Protein AF-A0A7S2J9U6-F1 (afdb_monomer)

Structure (mmCIF, N/CA/C/O backbone):
data_AF-A0A7S2J9U6-F1
#
_entry.id   AF-A0A7S2J9U6-F1
#
loop_
_atom_site.group_PDB
_atom_site.id
_atom_site.type_symbol
_atom_site.label_atom_id
_atom_site.label_alt_id
_atom_site.label_comp_id
_atom_site.label_asym_id
_atom_site.label_entity_id
_atom_site.label_seq_id
_atom_site.pdbx_PDB_ins_code
_atom_site.Cartn_x
_atom_site.Cartn_y
_atom_site.Cartn_z
_atom_site.occupancy
_atom_site.B_iso_or_equiv
_atom_site.auth_seq_id
_atom_site.auth_comp_id
_atom_site.auth_asym_id
_atom_site.auth_atom_id
_atom_site.pdbx_PDB_model_num
ATOM 1 N N . PHE A 1 1 ? -19.502 -26.997 -1.657 1.00 61.38 1 PHE A N 1
ATOM 2 C CA . PHE A 1 1 ? -18.487 -25.918 -1.556 1.00 61.38 1 PHE A CA 1
ATOM 3 C C . PHE A 1 1 ? -18.791 -24.817 -0.523 1.00 61.38 1 PHE A C 1
ATOM 5 O O . PHE A 1 1 ? -17.849 -24.212 -0.025 1.00 61.38 1 PHE A O 1
ATOM 12 N N . VAL A 1 2 ? -20.049 -24.557 -0.140 1.00 65.75 2 VAL A N 1
ATOM 13 C CA . VAL A 1 2 ? -20.413 -23.471 0.805 1.00 65.75 2 VAL A CA 1
ATOM 14 C C . VAL A 1 2 ? -19.948 -23.722 2.256 1.00 65.75 2 VAL A C 1
ATOM 16 O O . VAL A 1 2 ? -19.521 -22.789 2.934 1.00 65.75 2 VAL A O 1
ATOM 19 N N . THR A 1 3 ? -19.909 -24.975 2.719 1.00 67.56 3 THR A N 1
ATOM 20 C CA . THR A 1 3 ? -19.598 -25.348 4.117 1.00 67.56 3 THR A CA 1
ATOM 21 C C . THR A 1 3 ? -18.191 -24.941 4.588 1.00 67.56 3 THR A C 1
ATOM 23 O O . THR A 1 3 ? -18.019 -24.527 5.733 1.00 67.56 3 THR A O 1
ATOM 26 N N . ILE A 1 4 ? -17.178 -24.966 3.708 1.00 76.50 4 ILE A N 1
ATOM 27 C CA . ILE A 1 4 ? -15.792 -24.587 4.062 1.00 76.50 4 ILE A CA 1
ATOM 28 C C . ILE A 1 4 ? -15.674 -23.072 4.312 1.00 76.50 4 ILE A C 1
ATOM 30 O O . ILE A 1 4 ? -14.918 -22.637 5.184 1.00 76.50 4 ILE A O 1
ATOM 34 N N . ARG A 1 5 ? -16.459 -22.250 3.596 1.00 72.19 5 ARG A N 1
ATOM 35 C CA . ARG A 1 5 ? -16.503 -20.794 3.822 1.00 72.19 5 ARG A CA 1
ATOM 36 C C . ARG A 1 5 ? -17.140 -20.468 5.171 1.00 72.19 5 ARG A C 1
ATOM 38 O O . ARG A 1 5 ? -16.605 -19.645 5.908 1.00 72.19 5 ARG A O 1
ATOM 45 N N . VAL A 1 6 ? -18.213 -21.175 5.531 1.00 75.06 6 VAL A N 1
ATOM 46 C CA . VAL A 1 6 ? -18.892 -21.014 6.827 1.00 75.06 6 VAL A CA 1
ATOM 47 C C . VAL A 1 6 ? -17.970 -21.402 7.987 1.00 75.06 6 VAL A C 1
ATOM 49 O O . VAL A 1 6 ? -17.905 -20.671 8.970 1.00 75.06 6 VAL A O 1
ATOM 52 N N . LEU A 1 7 ? -17.171 -22.469 7.859 1.00 74.00 7 LEU A N 1
ATOM 53 C CA . LEU A 1 7 ? -16.178 -22.851 8.876 1.00 74.00 7 LEU A CA 1
ATOM 54 C C . LEU A 1 7 ? -15.079 -21.791 9.077 1.00 74.00 7 LEU A C 1
ATOM 56 O O . LEU A 1 7 ? -14.686 -21.535 10.216 1.00 74.00 7 LEU A O 1
ATOM 60 N N . LYS A 1 8 ? -14.610 -21.127 8.007 1.00 70.75 8 LYS A N 1
ATOM 61 C CA . LYS A 1 8 ? -13.667 -19.993 8.111 1.00 70.75 8 LYS A CA 1
ATOM 62 C C . LYS A 1 8 ? -14.297 -18.792 8.820 1.00 70.75 8 LYS A C 1
ATOM 64 O O . LYS A 1 8 ? -13.673 -18.226 9.715 1.00 70.75 8 LYS A O 1
ATOM 69 N N . VAL A 1 9 ? -15.540 -18.448 8.480 1.00 76.62 9 VAL A N 1
ATOM 70 C CA . VAL A 1 9 ? -16.290 -17.355 9.127 1.00 76.62 9 VAL A CA 1
ATOM 71 C C . VAL A 1 9 ? -16.587 -17.672 10.596 1.00 76.62 9 VAL A C 1
ATOM 73 O O . VAL A 1 9 ? -16.451 -16.798 11.443 1.00 76.62 9 VAL A O 1
ATOM 76 N N . LEU A 1 10 ? -16.897 -18.925 10.940 1.00 75.81 10 LEU A N 1
ATOM 77 C CA . LEU A 1 10 ? -17.092 -19.367 12.324 1.00 75.81 10 LEU A CA 1
ATOM 78 C C . LEU A 1 10 ? -15.783 -19.305 13.136 1.00 75.81 10 LEU A C 1
ATOM 80 O O . LEU A 1 10 ? -15.801 -18.902 14.300 1.00 75.81 10 LEU A O 1
ATOM 84 N N . ARG A 1 11 ? -14.633 -19.640 12.526 1.00 69.75 11 ARG A N 1
ATOM 85 C CA . ARG A 1 11 ? -13.295 -19.454 13.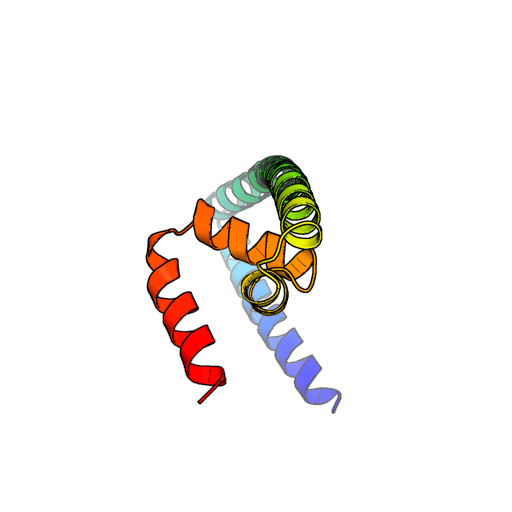127 1.00 69.75 11 ARG A CA 1
ATOM 86 C C . ARG A 1 11 ? -12.996 -17.976 13.377 1.00 69.75 11 ARG A C 1
ATOM 88 O O . ARG A 1 11 ? -12.560 -17.631 14.473 1.00 69.75 11 ARG A O 1
ATOM 95 N N . LEU A 1 12 ? -13.290 -17.112 12.405 1.00 77.56 12 LEU A N 1
ATOM 96 C CA . LEU A 1 12 ? -13.184 -15.657 12.547 1.00 77.56 12 LEU A CA 1
ATOM 97 C C . LEU A 1 12 ? -14.118 -15.130 13.641 1.00 77.56 12 LEU A 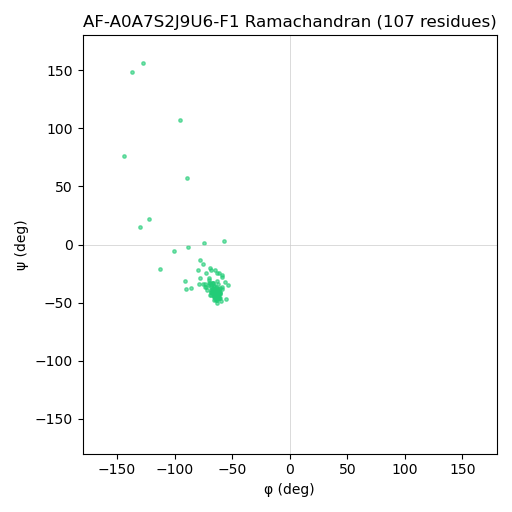C 1
ATOM 99 O O . LEU A 1 12 ? -13.694 -14.317 14.450 1.00 77.56 12 LEU A O 1
ATOM 103 N N . LEU A 1 13 ? -15.349 -15.638 13.738 1.00 70.75 13 LEU A N 1
ATOM 104 C CA . LEU A 1 13 ? -16.305 -15.271 14.784 1.00 70.75 13 LEU A CA 1
ATOM 105 C C . LEU A 1 13 ? -15.844 -15.734 16.176 1.00 70.75 13 LEU A C 1
ATOM 107 O O . LEU A 1 13 ? -16.090 -15.043 17.161 1.00 70.75 13 LEU A O 1
ATOM 111 N N . ARG A 1 14 ? -15.145 -16.873 16.276 1.00 70.88 14 ARG A N 1
ATOM 112 C CA . ARG A 1 14 ? -14.526 -17.350 17.526 1.00 70.88 14 ARG A CA 1
ATOM 113 C C . ARG A 1 14 ? -13.351 -16.466 17.946 1.00 70.88 14 ARG A C 1
ATOM 115 O O . ARG A 1 14 ? -13.285 -16.086 19.112 1.00 70.88 14 ARG A O 1
ATOM 122 N N . MET A 1 15 ? -12.489 -16.077 17.006 1.00 72.62 15 MET A N 1
ATOM 123 C CA . MET A 1 15 ? -11.428 -15.089 17.251 1.00 72.62 15 MET A CA 1
ATOM 124 C C . MET A 1 15 ? -12.013 -13.717 17.604 1.00 72.62 15 MET A C 1
ATOM 126 O O . MET A 1 15 ? -11.549 -13.072 18.536 1.00 72.62 15 MET A O 1
ATOM 130 N N . ALA A 1 16 ? -13.103 -13.310 16.953 1.00 67.31 16 ALA A N 1
ATOM 131 C CA . ALA A 1 16 ? -13.841 -12.095 17.277 1.00 67.31 16 ALA A CA 1
ATOM 132 C C . ALA A 1 16 ? -14.532 -12.173 18.651 1.00 67.31 16 ALA A C 1
ATOM 134 O O . ALA A 1 16 ? -14.616 -11.163 19.343 1.00 67.31 16 ALA A O 1
ATOM 135 N N . ARG A 1 17 ? -14.992 -13.354 19.099 1.00 71.56 17 ARG A N 1
ATOM 136 C CA . ARG A 1 17 ? -15.456 -13.563 20.484 1.00 71.56 17 ARG A CA 1
ATOM 137 C C . ARG A 1 17 ? -14.309 -13.486 21.486 1.00 71.56 17 ARG A C 1
ATOM 139 O O . ARG A 1 17 ? -14.509 -12.876 22.528 1.00 71.56 17 ARG A O 1
ATOM 146 N N . MET A 1 18 ? -13.129 -14.039 21.192 1.00 67.25 18 MET A N 1
ATOM 147 C CA . MET A 1 18 ? -11.946 -13.814 22.038 1.00 67.25 18 MET A CA 1
ATOM 148 C C . MET A 1 18 ? -11.556 -12.336 22.065 1.00 67.25 18 MET A C 1
ATOM 150 O O . MET A 1 18 ? -11.304 -11.806 23.137 1.00 67.25 18 MET A O 1
ATOM 154 N N . ALA A 1 19 ? -11.630 -11.628 20.938 1.00 65.81 19 ALA A N 1
ATOM 155 C CA . ALA A 1 19 ? -11.461 -10.177 20.894 1.00 65.81 19 ALA A CA 1
ATOM 156 C C . ALA A 1 19 ? -12.552 -9.436 21.689 1.00 65.81 19 ALA A C 1
ATOM 158 O O . ALA A 1 19 ? -12.290 -8.400 22.292 1.00 65.81 19 ALA A O 1
ATOM 159 N N . LYS A 1 20 ? -13.773 -9.984 21.756 1.00 62.34 20 LYS A N 1
ATOM 160 C CA . LYS A 1 20 ? -14.850 -9.492 22.629 1.00 62.34 20 LYS A CA 1
ATOM 161 C C . LYS A 1 20 ? -14.562 -9.760 24.115 1.00 62.34 20 LYS A C 1
ATOM 163 O O . LYS A 1 20 ? -14.983 -8.966 24.944 1.00 62.34 20 LYS A O 1
ATOM 168 N N . LEU A 1 21 ? -13.818 -10.818 24.442 1.00 63.44 21 LEU A N 1
ATOM 169 C CA . LEU A 1 21 ? -13.303 -11.100 25.788 1.00 63.44 21 LEU A CA 1
ATOM 170 C C . LEU A 1 21 ? -12.137 -10.162 26.154 1.00 63.44 21 LEU A C 1
ATOM 172 O O . LEU A 1 21 ? -12.053 -9.701 27.278 1.00 63.44 21 LEU A O 1
ATOM 176 N N . LEU A 1 22 ? -11.303 -9.759 25.190 1.00 57.75 22 LEU A N 1
ATOM 177 C CA . LEU A 1 22 ? -10.348 -8.651 25.377 1.00 57.75 22 LEU A CA 1
ATOM 178 C C . LEU A 1 22 ? -11.069 -7.305 25.586 1.00 57.75 22 LEU A C 1
ATOM 180 O O . LEU A 1 22 ? -10.525 -6.386 26.186 1.00 57.75 22 LEU A O 1
ATOM 184 N N . ARG A 1 23 ? -12.326 -7.204 25.132 1.00 60.06 23 ARG A N 1
ATOM 185 C CA . ARG A 1 23 ? -13.192 -6.026 25.263 1.00 60.06 23 ARG A CA 1
ATOM 186 C C . ARG A 1 23 ? -13.775 -5.830 26.668 1.00 60.06 23 ARG A C 1
ATOM 188 O O . ARG A 1 23 ? -14.256 -4.738 26.951 1.00 60.06 23 ARG A O 1
ATOM 195 N N . THR A 1 24 ? -13.752 -6.852 27.532 1.00 62.38 24 THR A N 1
ATOM 196 C CA . THR A 1 24 ? -14.130 -6.712 28.953 1.00 62.38 24 THR A CA 1
ATOM 197 C C . THR A 1 24 ? -13.021 -6.069 29.782 1.00 62.38 24 THR A C 1
ATOM 199 O O . THR A 1 24 ? -13.294 -5.617 30.889 1.00 62.38 24 THR A O 1
ATOM 202 N N . MET A 1 25 ? -11.798 -5.974 29.242 1.00 63.03 25 MET A N 1
ATOM 203 C CA . MET A 1 25 ? -10.727 -5.158 29.809 1.00 63.03 25 MET A CA 1
ATOM 204 C C . MET A 1 25 ? -10.707 -3.784 29.118 1.00 63.03 25 MET A C 1
ATOM 206 O O . MET A 1 25 ? -10.317 -3.685 27.951 1.00 63.03 25 MET A O 1
ATOM 210 N N . PRO A 1 26 ? -11.141 -2.707 29.801 1.00 65.56 26 PRO A N 1
ATOM 211 C CA . PRO A 1 26 ? -11.219 -1.372 29.208 1.00 65.56 26 PRO A CA 1
ATOM 212 C C . PRO A 1 26 ? -9.852 -0.834 28.749 1.00 65.56 26 PRO A C 1
ATOM 214 O O . PRO A 1 26 ? -9.799 -0.041 27.813 1.00 65.56 26 PRO A O 1
ATOM 217 N N . GLU A 1 27 ? -8.748 -1.315 29.327 1.00 71.94 27 GLU A N 1
ATOM 218 C CA . GLU A 1 27 ? -7.378 -0.931 28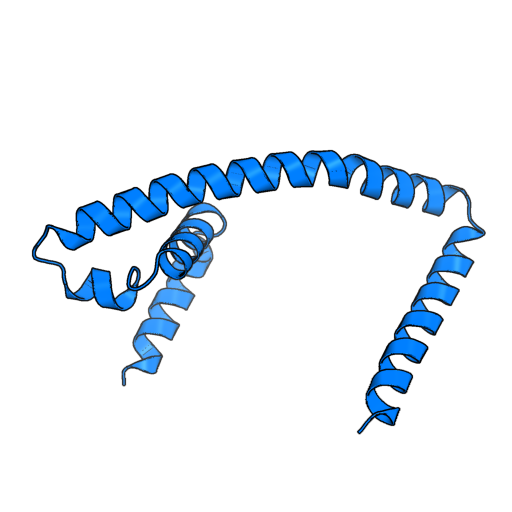.957 1.00 71.94 27 GLU A CA 1
ATOM 219 C C . GLU A 1 27 ? -7.004 -1.346 27.524 1.00 71.94 27 GLU A C 1
ATOM 221 O O . GLU A 1 27 ? -6.541 -0.527 26.728 1.00 71.94 27 GLU A O 1
ATOM 226 N N . LEU A 1 28 ? -7.285 -2.596 27.142 1.00 74.75 28 LEU A N 1
ATOM 227 C CA . LEU A 1 28 ? -7.012 -3.090 25.787 1.00 74.75 28 LEU A CA 1
ATOM 228 C C . LEU A 1 28 ? -7.905 -2.413 24.744 1.00 74.75 28 LEU A C 1
ATOM 230 O O . LEU A 1 28 ? -7.486 -2.157 23.616 1.00 74.75 28 LEU A O 1
ATOM 234 N N . LEU A 1 29 ? -9.134 -2.073 25.126 1.00 73.38 29 LEU A N 1
ATOM 235 C CA . LEU A 1 29 ? -10.050 -1.304 24.291 1.00 73.38 29 LEU A CA 1
ATOM 236 C C . LEU A 1 29 ? -9.509 0.081 23.935 1.00 73.38 29 LEU A C 1
ATOM 238 O O . LEU A 1 29 ? -9.680 0.516 22.796 1.00 73.38 29 LEU A O 1
ATOM 242 N N . ILE A 1 30 ? -8.889 0.774 24.892 1.00 81.62 30 ILE A N 1
ATOM 243 C CA . ILE A 1 30 ? -8.304 2.104 24.684 1.00 81.62 30 ILE A CA 1
ATOM 244 C C . ILE A 1 30 ? -7.133 2.012 23.705 1.00 81.62 30 ILE A C 1
ATOM 246 O O . ILE A 1 30 ? -7.080 2.794 22.757 1.00 81.62 30 ILE A O 1
ATOM 250 N N . LEU A 1 31 ? -6.264 1.009 23.865 1.00 82.50 31 LEU A N 1
ATOM 251 C CA . LEU A 1 31 ? -5.153 0.749 22.944 1.00 82.50 31 LEU A CA 1
ATOM 252 C C . LEU A 1 31 ? -5.643 0.467 21.519 1.00 82.50 31 LEU A C 1
ATOM 254 O O . LEU A 1 31 ?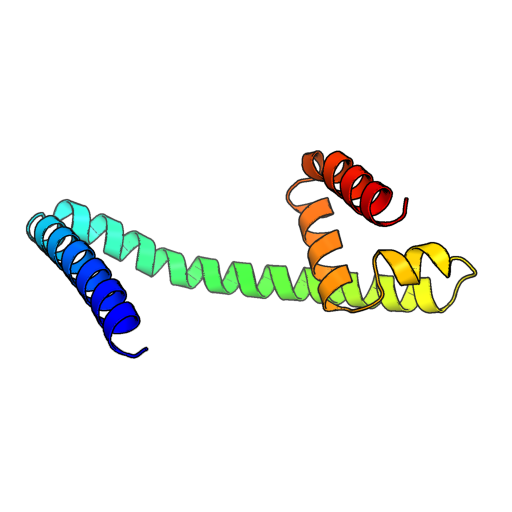 -5.181 1.099 20.572 1.00 82.50 31 LEU A O 1
ATOM 258 N N . VAL A 1 32 ? -6.632 -0.417 21.356 1.00 81.62 32 VAL A N 1
ATOM 259 C CA . VAL A 1 32 ? -7.202 -0.737 20.035 1.00 81.62 32 VAL A CA 1
ATOM 260 C C . VAL A 1 32 ? -7.871 0.487 19.413 1.00 81.62 32 VAL A C 1
ATOM 262 O O . VAL A 1 32 ? -7.690 0.759 18.228 1.00 81.62 32 VAL A O 1
ATOM 265 N N . LYS A 1 33 ? -8.627 1.264 20.193 1.00 79.88 33 LYS A N 1
ATOM 266 C CA . LYS A 1 33 ? -9.284 2.483 19.703 1.00 79.88 33 LYS A CA 1
ATOM 267 C C . LYS A 1 33 ? -8.256 3.549 19.305 1.00 79.88 33 LYS A C 1
ATOM 269 O O . LYS A 1 33 ? -8.457 4.221 18.297 1.00 79.88 33 LYS A O 1
ATOM 274 N N . GLY A 1 34 ? -7.140 3.636 20.032 1.00 85.31 34 GLY A N 1
ATOM 275 C CA . GLY A 1 34 ? -5.971 4.441 19.679 1.00 85.31 34 GLY A CA 1
ATOM 276 C C . GLY A 1 34 ? -5.303 3.982 18.381 1.00 85.31 34 GLY A C 1
ATOM 277 O O . GLY A 1 34 ? -5.067 4.807 17.504 1.00 85.31 34 GLY A O 1
ATOM 278 N N . MET A 1 35 ? -5.087 2.674 18.197 1.00 86.25 35 MET A N 1
ATOM 279 C CA . MET A 1 35 ? -4.550 2.114 16.947 1.00 86.25 35 MET A CA 1
ATOM 280 C C . MET A 1 35 ? -5.460 2.398 15.750 1.00 86.25 35 MET A C 1
ATOM 282 O O . MET A 1 35 ? -4.973 2.776 14.689 1.00 86.25 35 MET A O 1
ATOM 286 N N . VAL A 1 36 ? -6.780 2.261 15.907 1.00 85.81 36 VAL A N 1
ATOM 287 C CA . VAL A 1 36 ? -7.738 2.572 14.832 1.00 85.81 36 VAL A CA 1
ATOM 288 C C . VAL A 1 36 ? -7.749 4.071 14.518 1.00 85.81 36 VAL A C 1
ATOM 290 O O . VAL A 1 36 ? -7.777 4.446 13.347 1.00 85.81 36 VAL A O 1
ATOM 293 N N . ALA A 1 37 ? -7.678 4.935 15.536 1.00 87.25 37 ALA A N 1
ATOM 294 C CA . ALA A 1 37 ? -7.580 6.380 15.342 1.00 87.25 37 ALA A CA 1
ATOM 295 C C . ALA A 1 37 ? -6.284 6.773 14.610 1.00 87.25 37 ALA A C 1
ATOM 297 O O . ALA A 1 37 ? -6.333 7.546 13.652 1.00 87.25 37 ALA A O 1
ATOM 298 N N . ALA A 1 38 ? -5.148 6.187 14.997 1.00 88.38 38 ALA A N 1
ATOM 299 C CA . ALA A 1 38 ? -3.867 6.364 14.316 1.00 88.38 38 ALA A CA 1
ATOM 300 C C . ALA A 1 38 ? -3.898 5.815 12.881 1.00 88.38 38 ALA A C 1
ATOM 302 O O . ALA A 1 38 ? -3.353 6.437 11.969 1.00 88.38 38 ALA A O 1
ATOM 303 N N . GLY A 1 39 ? -4.607 4.705 12.659 1.00 91.75 39 GLY A N 1
ATOM 304 C CA . GLY A 1 39 ? -4.789 4.090 11.348 1.00 91.75 39 GLY A CA 1
ATOM 305 C C . GLY A 1 39 ? -5.336 5.063 10.304 1.00 91.75 39 GLY A C 1
ATOM 306 O O . GLY A 1 39 ? -4.899 5.032 9.159 1.00 91.75 39 GLY A O 1
ATOM 307 N N . ARG A 1 40 ? -6.213 5.999 10.692 1.00 88.88 40 ARG A N 1
ATOM 308 C CA . ARG A 1 40 ? -6.726 7.021 9.763 1.00 88.88 40 ARG A CA 1
ATOM 309 C C . ARG A 1 40 ? -5.617 7.930 9.226 1.00 88.88 40 ARG A C 1
ATOM 311 O O . ARG A 1 40 ? -5.623 8.249 8.041 1.00 88.88 40 ARG A O 1
ATOM 318 N N . SER A 1 41 ? -4.668 8.323 10.073 1.00 90.00 41 SER A N 1
ATOM 319 C CA . SER A 1 41 ? -3.512 9.127 9.658 1.00 90.00 41 SER A CA 1
ATOM 320 C C . SER A 1 41 ? -2.522 8.306 8.835 1.00 90.00 41 SER A C 1
ATOM 322 O O . SER A 1 41 ? -2.029 8.796 7.824 1.00 90.00 41 SER A O 1
ATOM 324 N N . VAL A 1 42 ? -2.297 7.043 9.212 1.00 93.12 42 VAL A N 1
ATOM 325 C CA . VAL A 1 42 ? -1.434 6.116 8.459 1.00 93.12 42 VAL A CA 1
ATOM 326 C C . VAL A 1 42 ? -1.964 5.887 7.043 1.00 93.12 42 VAL A C 1
ATOM 328 O O . VAL A 1 42 ? -1.189 5.831 6.101 1.00 93.12 42 VAL A O 1
ATOM 331 N N . VAL A 1 43 ? -3.283 5.806 6.851 1.00 93.25 43 VAL A N 1
ATOM 332 C CA . VAL A 1 43 ? -3.868 5.654 5.508 1.00 93.25 43 VAL A CA 1
ATOM 333 C C . VAL A 1 43 ? -3.573 6.869 4.628 1.00 93.25 43 VAL A C 1
ATOM 335 O O . VAL A 1 43 ? -3.238 6.702 3.459 1.00 93.25 43 VAL A O 1
ATOM 338 N N . ILE A 1 44 ? -3.648 8.087 5.172 1.00 93.31 44 ILE A N 1
ATOM 339 C CA . ILE A 1 44 ? -3.348 9.306 4.406 1.00 93.31 44 ILE A CA 1
ATOM 340 C C . ILE A 1 44 ? -1.871 9.338 4.005 1.00 93.31 44 ILE A C 1
ATOM 342 O O . ILE A 1 44 ? -1.561 9.615 2.846 1.00 93.31 44 ILE A O 1
ATOM 346 N N . THR A 1 45 ? -0.960 9.016 4.928 1.00 92.25 45 THR A N 1
ATOM 347 C CA . THR A 1 45 ? 0.474 8.957 4.610 1.00 92.25 45 THR A CA 1
ATOM 348 C C . THR A 1 45 ? 0.791 7.835 3.625 1.00 92.25 45 THR A C 1
ATOM 350 O O . THR A 1 45 ? 1.618 8.026 2.739 1.00 92.25 45 THR A O 1
ATOM 353 N N . PHE A 1 46 ? 0.097 6.698 3.708 1.00 90.69 46 PHE A N 1
ATOM 354 C CA . PHE A 1 46 ? 0.255 5.585 2.774 1.00 90.69 46 PHE A CA 1
ATOM 355 C C . PHE A 1 46 ? -0.225 5.938 1.361 1.00 90.69 46 PHE A C 1
ATOM 357 O O . PHE A 1 46 ? 0.458 5.636 0.387 1.00 90.69 46 PHE A O 1
ATOM 364 N N . ILE A 1 47 ? -1.359 6.636 1.230 1.00 92.56 47 ILE A N 1
ATOM 365 C CA . ILE A 1 47 ? -1.847 7.142 -0.064 1.00 92.56 47 ILE A CA 1
ATOM 366 C C . ILE A 1 47 ? -0.848 8.135 -0.663 1.00 92.56 47 ILE A C 1
ATOM 368 O O . ILE A 1 47 ? -0.536 8.049 -1.850 1.00 92.56 47 ILE A O 1
ATOM 372 N N . LEU A 1 48 ? -0.324 9.055 0.151 1.00 91.69 48 LEU A N 1
ATOM 373 C CA . LEU A 1 48 ? 0.683 10.015 -0.296 1.00 91.69 48 LEU A CA 1
ATOM 374 C C . LEU A 1 48 ? 1.959 9.307 -0.775 1.00 91.69 48 LEU A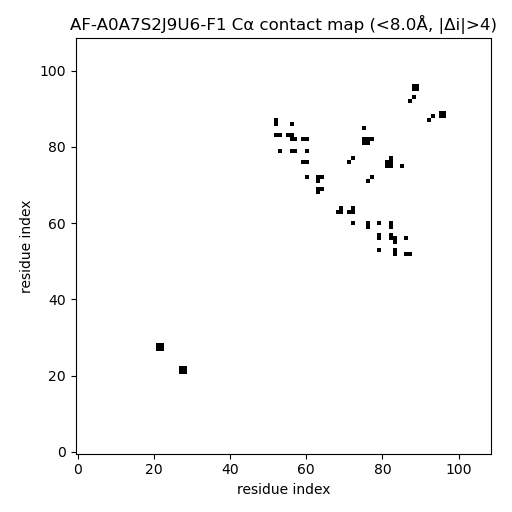 C 1
ATOM 376 O O . LEU A 1 48 ? 2.494 9.649 -1.828 1.00 91.69 48 LEU A O 1
ATOM 380 N N . LEU A 1 49 ? 2.408 8.285 -0.042 1.00 89.88 49 LEU A N 1
ATOM 381 C CA . LEU A 1 49 ? 3.554 7.460 -0.417 1.00 89.88 49 LEU A CA 1
ATOM 382 C C . LEU A 1 49 ? 3.319 6.747 -1.755 1.00 89.88 49 LEU A C 1
ATOM 384 O O . LEU A 1 49 ? 4.173 6.811 -2.637 1.00 89.88 49 LEU A O 1
ATOM 388 N N . LEU A 1 50 ? 2.147 6.136 -1.953 1.00 87.94 50 LEU A N 1
ATOM 389 C CA . LEU A 1 50 ? 1.787 5.494 -3.222 1.00 87.94 50 LEU A CA 1
ATOM 390 C C . LEU A 1 50 ? 1.742 6.482 -4.392 1.00 87.94 50 LEU A C 1
ATOM 392 O O . LEU A 1 50 ? 2.169 6.132 -5.490 1.00 87.94 50 LEU A O 1
ATOM 396 N N . ALA A 1 51 ? 1.262 7.709 -4.172 1.00 89.81 51 ALA A N 1
ATOM 397 C CA . ALA A 1 51 ? 1.236 8.742 -5.205 1.00 89.81 51 ALA A CA 1
ATOM 398 C C . ALA A 1 51 ? 2.652 9.127 -5.663 1.00 89.81 51 ALA A C 1
ATOM 400 O O . ALA A 1 51 ? 2.903 9.235 -6.862 1.00 89.81 51 ALA A O 1
ATOM 401 N N . ILE A 1 52 ? 3.591 9.272 -4.724 1.00 89.12 52 ILE A N 1
ATOM 402 C CA . ILE A 1 52 ? 5.000 9.545 -5.039 1.00 89.12 52 ILE A CA 1
ATOM 403 C C . ILE A 1 52 ? 5.597 8.378 -5.835 1.00 89.12 52 ILE A C 1
ATOM 405 O O . ILE A 1 52 ? 6.149 8.591 -6.914 1.00 89.12 52 ILE A O 1
ATOM 409 N N . VAL A 1 53 ? 5.431 7.141 -5.352 1.00 88.19 53 VAL A N 1
ATOM 410 C CA . VAL A 1 53 ? 5.934 5.931 -6.031 1.00 88.19 53 VAL A CA 1
ATOM 411 C C . VAL A 1 53 ? 5.346 5.793 -7.439 1.00 88.19 53 VAL A C 1
ATOM 413 O O . VAL A 1 53 ? 6.070 5.438 -8.364 1.00 88.19 53 VAL A O 1
ATOM 416 N N . TYR A 1 54 ? 4.068 6.127 -7.634 1.00 85.00 54 TYR A N 1
ATOM 417 C CA . TYR A 1 54 ? 3.417 6.116 -8.946 1.00 85.00 54 TYR A CA 1
ATOM 418 C C . TYR A 1 54 ? 4.065 7.090 -9.938 1.00 85.00 54 TYR A C 1
ATOM 420 O O . TYR A 1 54 ? 4.337 6.710 -11.075 1.00 85.00 54 TYR A O 1
ATOM 428 N N . VAL A 1 55 ? 4.349 8.330 -9.520 1.00 87.06 55 VAL A N 1
ATOM 429 C CA . VAL A 1 55 ? 4.985 9.335 -10.395 1.00 87.06 55 VAL A CA 1
ATOM 430 C C . VAL A 1 55 ? 6.388 8.890 -10.807 1.00 87.06 55 VAL A C 1
ATOM 432 O O . VAL A 1 55 ? 6.744 8.987 -11.985 1.00 87.06 55 VAL A O 1
ATOM 435 N N . PHE A 1 56 ? 7.168 8.342 -9.871 1.00 82.75 56 PHE A N 1
ATOM 436 C CA . PHE A 1 56 ? 8.487 7.792 -10.185 1.00 82.75 56 PHE A CA 1
ATOM 437 C C . PHE A 1 56 ? 8.386 6.580 -11.113 1.00 82.75 56 PHE A C 1
ATOM 439 O O . PHE A 1 56 ? 9.065 6.556 -12.136 1.00 82.75 56 PHE A O 1
ATOM 446 N N . ALA A 1 57 ? 7.498 5.625 -10.825 1.00 82.00 57 ALA A N 1
ATOM 447 C CA . ALA A 1 57 ? 7.260 4.462 -11.680 1.00 82.00 57 ALA A CA 1
ATOM 448 C C . ALA A 1 57 ? 6.908 4.872 -13.114 1.00 82.00 57 ALA A C 1
ATOM 450 O O . ALA A 1 57 ? 7.507 4.372 -14.064 1.00 82.00 57 ALA A O 1
ATOM 451 N N . LEU A 1 58 ? 6.000 5.836 -13.275 1.00 83.38 58 LEU A N 1
ATOM 452 C CA . LEU A 1 58 ? 5.607 6.356 -14.581 1.00 83.38 58 LEU A CA 1
ATOM 453 C C . LEU A 1 58 ? 6.785 7.006 -15.317 1.00 83.38 58 LEU A C 1
ATOM 455 O O . LEU A 1 58 ? 6.980 6.757 -16.504 1.00 83.38 58 LEU A O 1
ATOM 459 N N . THR A 1 59 ? 7.588 7.799 -14.608 1.00 82.31 59 THR A N 1
ATOM 460 C CA . THR A 1 59 ? 8.779 8.450 -15.173 1.00 82.31 59 THR A CA 1
ATOM 461 C C . THR A 1 59 ? 9.798 7.414 -15.646 1.00 82.31 59 THR A C 1
ATOM 463 O O . THR A 1 59 ? 10.291 7.506 -16.767 1.00 82.31 59 THR A O 1
ATOM 466 N N . PHE A 1 60 ? 10.072 6.383 -14.843 1.00 72.38 60 PHE A N 1
ATOM 467 C CA . PHE A 1 60 ? 10.991 5.303 -15.212 1.00 72.38 60 PHE A CA 1
ATOM 468 C C . PHE A 1 60 ? 10.494 4.495 -16.412 1.00 72.38 60 PHE A C 1
ATOM 470 O O . PHE A 1 60 ? 11.288 4.204 -17.306 1.00 72.38 60 PHE A O 1
ATOM 477 N N . VAL A 1 61 ? 9.194 4.189 -16.482 1.00 74.75 61 VAL A N 1
ATOM 478 C CA . VAL A 1 61 ? 8.575 3.522 -17.642 1.00 74.75 61 VAL A CA 1
ATOM 479 C C . VAL A 1 61 ? 8.726 4.382 -18.902 1.00 74.75 61 VAL A C 1
ATOM 481 O O . VAL A 1 61 ? 9.144 3.880 -19.940 1.00 74.75 61 VAL A O 1
ATOM 484 N N . GLN A 1 62 ? 8.459 5.688 -18.823 1.00 73.50 62 GLN A N 1
ATOM 485 C CA . 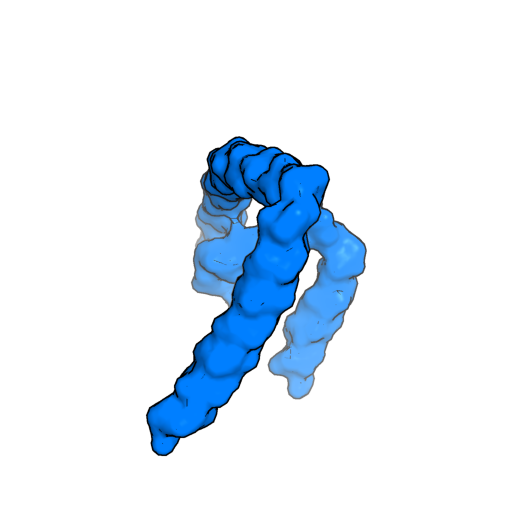GLN A 1 62 ? 8.598 6.590 -19.974 1.00 73.50 62 GLN A CA 1
ATOM 486 C C . GLN A 1 62 ? 10.053 6.744 -20.436 1.00 73.50 62 GLN A C 1
ATOM 488 O O . GLN A 1 62 ? 10.317 6.730 -21.636 1.00 73.50 62 GLN A O 1
ATOM 493 N N . LEU A 1 63 ? 11.005 6.843 -19.505 1.00 71.19 63 LEU A N 1
ATOM 494 C CA . LEU A 1 63 ? 12.434 6.945 -19.822 1.00 71.19 63 LEU A CA 1
ATOM 495 C C . LEU A 1 63 ? 12.987 5.658 -20.449 1.00 71.19 63 LEU A C 1
ATOM 497 O O . LEU A 1 63 ? 13.802 5.719 -21.367 1.00 71.19 63 LEU A O 1
ATOM 501 N N . THR A 1 64 ? 12.538 4.492 -19.981 1.00 66.38 64 THR A N 1
ATOM 502 C CA . THR A 1 64 ? 12.986 3.193 -20.511 1.00 66.38 64 THR A CA 1
ATOM 503 C C . THR A 1 64 ? 12.300 2.808 -21.822 1.0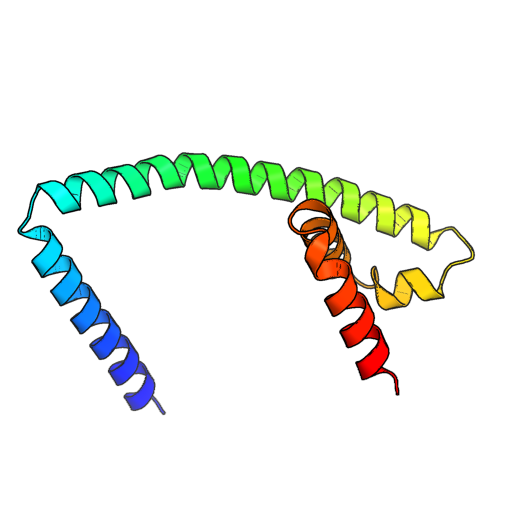0 66.38 64 THR A C 1
ATOM 505 O O . THR A 1 64 ? 12.883 2.055 -22.595 1.00 66.38 64 THR A O 1
ATOM 508 N N . ALA A 1 65 ? 11.128 3.370 -22.132 1.00 62.72 65 ALA A N 1
ATOM 509 C CA . ALA A 1 65 ? 10.465 3.186 -23.425 1.00 62.72 65 ALA A CA 1
ATOM 510 C C . ALA A 1 65 ? 11.200 3.873 -24.600 1.00 62.72 65 ALA A C 1
ATOM 512 O O . ALA A 1 65 ? 10.980 3.506 -25.753 1.00 62.72 65 ALA A O 1
ATOM 513 N N . GLY A 1 66 ? 12.058 4.865 -24.323 1.00 60.34 66 GLY A N 1
ATOM 514 C CA . GLY A 1 66 ? 12.743 5.673 -25.341 1.00 60.34 66 GLY A CA 1
ATOM 515 C C . GLY A 1 66 ? 14.204 5.306 -25.641 1.00 60.34 66 GLY A C 1
ATOM 516 O O . GLY A 1 66 ? 14.781 5.902 -26.545 1.00 60.34 66 GLY A O 1
ATOM 517 N N . SER A 1 67 ? 14.821 4.368 -24.913 1.00 54.66 67 SER A N 1
ATOM 518 C CA . SER A 1 67 ? 16.257 4.047 -25.031 1.00 54.66 67 SER A CA 1
ATOM 519 C C . SER A 1 67 ? 16.501 2.548 -25.259 1.00 54.66 67 SER A C 1
ATOM 521 O O . SER A 1 67 ? 15.672 1.724 -24.882 1.00 54.66 67 SER A O 1
ATOM 523 N N . GLU A 1 68 ? 17.644 2.183 -25.856 1.00 51.88 68 GLU A N 1
ATOM 524 C CA . GLU A 1 68 ? 18.046 0.837 -26.335 1.00 51.88 68 GLU A CA 1
ATOM 525 C C . GLU A 1 68 ? 18.040 -0.304 -25.287 1.00 51.88 68 GLU A C 1
ATOM 527 O O . GLU A 1 68 ? 18.354 -1.452 -25.596 1.00 51.88 68 GLU A O 1
ATOM 532 N N . SER A 1 69 ? 17.628 -0.049 -24.045 1.00 49.66 69 SER A N 1
ATOM 533 C CA . SER A 1 69 ? 17.526 -1.044 -22.972 1.00 49.66 69 SER A CA 1
ATOM 534 C C . SER A 1 69 ? 16.158 -1.739 -22.938 1.00 49.66 69 SER A C 1
ATOM 536 O O . SER A 1 69 ? 15.461 -1.770 -21.923 1.00 49.66 69 SER A O 1
ATOM 538 N N . LYS A 1 70 ? 15.773 -2.364 -24.058 1.00 53.41 70 LYS A N 1
ATOM 539 C CA . LYS A 1 70 ? 14.545 -3.179 -24.151 1.00 53.41 70 LYS A CA 1
ATOM 540 C C . LYS A 1 70 ? 14.528 -4.347 -23.151 1.00 53.41 70 LYS A C 1
ATOM 542 O O . LYS A 1 70 ? 13.467 -4.738 -22.686 1.00 53.41 70 LYS A O 1
ATOM 547 N N . VAL A 1 71 ? 15.705 -4.855 -22.772 1.00 52.84 71 VAL A N 1
ATOM 548 C CA . VAL A 1 71 ? 15.871 -6.004 -21.861 1.00 52.84 71 VAL A CA 1
ATOM 549 C C . VAL A 1 71 ? 15.485 -5.669 -20.412 1.00 52.84 71 VAL A C 1
ATOM 551 O O . VAL A 1 71 ? 14.929 -6.515 -19.718 1.00 52.84 71 VAL A O 1
ATOM 554 N N . LEU A 1 72 ? 15.731 -4.434 -19.955 1.00 54.19 72 LEU A N 1
ATOM 555 C CA . LEU A 1 72 ? 15.328 -3.974 -18.617 1.00 54.19 72 LEU A CA 1
ATOM 556 C C . LEU A 1 72 ? 13.842 -3.600 -18.570 1.00 54.19 72 LEU A C 1
ATOM 558 O O . LEU A 1 72 ? 13.180 -3.830 -17.557 1.00 54.19 72 LEU A O 1
ATOM 562 N N . HIS A 1 73 ? 13.313 -3.056 -19.671 1.00 52.91 73 HIS A N 1
ATOM 563 C CA . HIS A 1 73 ? 11.907 -2.670 -19.780 1.00 52.91 73 HIS A CA 1
ATOM 564 C C . HIS A 1 73 ? 10.975 -3.887 -19.707 1.00 52.91 73 HIS A C 1
ATOM 566 O O . HIS A 1 73 ? 9.995 -3.864 -18.967 1.00 52.91 73 HIS A O 1
ATOM 572 N N . ASP A 1 74 ? 11.328 -4.978 -20.390 1.00 55.41 74 ASP A N 1
ATOM 573 C CA . ASP A 1 74 ? 10.528 -6.209 -20.405 1.00 55.41 74 ASP A CA 1
ATOM 574 C C . ASP A 1 74 ? 10.560 -6.955 -19.056 1.00 55.41 74 ASP A C 1
ATOM 576 O O . ASP A 1 74 ? 9.580 -7.587 -18.669 1.00 55.41 74 ASP A O 1
ATOM 580 N N . ARG A 1 75 ? 11.668 -6.842 -18.301 1.00 54.06 75 ARG A N 1
ATOM 581 C CA . ARG A 1 75 ? 11.883 -7.582 -17.041 1.00 54.06 75 ARG A CA 1
ATOM 582 C C . ARG A 1 75 ? 11.385 -6.867 -15.783 1.00 54.06 75 ARG A C 1
ATOM 584 O O . ARG A 1 75 ? 10.864 -7.526 -14.891 1.00 54.06 75 ARG A O 1
ATOM 591 N N . LEU A 1 76 ? 11.534 -5.542 -15.688 1.00 55.19 76 LEU A N 1
ATOM 592 C CA . LEU A 1 76 ? 11.186 -4.778 -14.475 1.00 55.19 76 LEU A CA 1
ATOM 593 C C . LEU A 1 76 ? 9.997 -3.822 -14.652 1.00 55.19 76 LEU A C 1
ATOM 595 O O . LEU A 1 76 ? 9.389 -3.421 -13.655 1.00 55.19 76 LEU A O 1
ATOM 599 N N . PHE A 1 77 ? 9.675 -3.433 -15.891 1.00 58.94 77 PHE A N 1
ATOM 600 C CA . PHE A 1 77 ? 8.802 -2.287 -16.179 1.00 58.94 77 PHE A CA 1
ATOM 601 C C . PHE A 1 77 ? 7.669 -2.592 -17.173 1.00 58.94 77 PHE A C 1
ATOM 603 O O . PHE A 1 77 ? 7.025 -1.658 -17.650 1.00 58.94 77 PHE A O 1
ATOM 610 N N . SER A 1 78 ? 7.368 -3.872 -17.443 1.00 57.62 78 SER A N 1
ATOM 611 C CA . SER A 1 78 ? 6.329 -4.276 -18.410 1.00 57.62 78 SER A CA 1
ATOM 612 C C . SER A 1 78 ? 4.935 -3.737 -18.063 1.00 57.62 78 SER A C 1
ATOM 614 O O . SER A 1 78 ? 4.105 -3.512 -18.943 1.00 57.62 78 SER A O 1
ATOM 616 N N . SER A 1 79 ? 4.675 -3.477 -16.776 1.00 63.25 79 SER A N 1
ATOM 617 C CA . SER A 1 79 ? 3.475 -2.793 -16.307 1.00 63.25 79 SER A CA 1
ATOM 618 C C . SER A 1 79 ? 3.808 -1.771 -15.221 1.00 63.25 79 SER A C 1
ATOM 620 O O . SER A 1 79 ? 4.709 -1.969 -14.402 1.00 63.25 79 SER A O 1
ATOM 622 N N . VAL A 1 80 ? 3.027 -0.687 -15.169 1.00 69.25 80 VAL A N 1
ATOM 623 C CA . VAL A 1 80 ? 3.154 0.360 -14.140 1.00 69.25 80 VAL A CA 1
ATOM 624 C C . VAL A 1 80 ? 3.043 -0.231 -12.729 1.00 69.25 80 VAL A C 1
ATOM 626 O O . VAL A 1 80 ? 3.726 0.226 -11.820 1.00 69.25 80 VAL A O 1
ATOM 629 N N . ALA A 1 81 ? 2.255 -1.295 -12.541 1.00 70.69 81 ALA A N 1
ATOM 630 C CA . ALA A 1 81 ? 2.139 -1.971 -11.250 1.00 70.69 81 ALA A CA 1
ATOM 631 C C . ALA A 1 81 ? 3.434 -2.703 -10.851 1.00 70.69 81 ALA A C 1
ATOM 633 O O . ALA A 1 81 ? 3.835 -2.634 -9.690 1.00 70.69 81 ALA A O 1
ATOM 634 N N . HIS A 1 82 ? 4.121 -3.344 -11.803 1.00 69.75 82 HIS A N 1
ATOM 635 C CA . HIS A 1 82 ? 5.425 -3.968 -11.549 1.00 69.75 82 HIS A CA 1
ATOM 636 C C . HIS A 1 82 ? 6.504 -2.928 -11.253 1.00 69.75 82 HIS A C 1
ATOM 638 O O . HIS A 1 82 ? 7.256 -3.098 -10.298 1.00 69.75 82 HIS A O 1
ATOM 644 N N . ALA A 1 83 ? 6.511 -1.819 -11.993 1.00 73.69 83 ALA A N 1
ATOM 645 C CA . ALA A 1 83 ? 7.403 -0.687 -11.756 1.00 73.69 83 ALA A CA 1
ATOM 646 C C . ALA A 1 83 ? 7.206 -0.066 -10.361 1.00 73.69 83 ALA A C 1
ATOM 648 O O . ALA A 1 83 ? 8.166 0.283 -9.680 1.00 73.69 83 ALA A O 1
ATOM 649 N N . MET A 1 84 ? 5.954 0.057 -9.911 1.00 78.25 84 MET A N 1
ATOM 650 C CA . MET A 1 84 ? 5.643 0.551 -8.569 1.00 78.25 84 MET A CA 1
ATOM 651 C C . MET A 1 84 ? 6.138 -0.401 -7.479 1.00 78.25 84 MET A C 1
ATOM 653 O O . MET A 1 84 ? 6.711 0.062 -6.498 1.00 78.25 84 MET A O 1
ATOM 657 N N . VAL A 1 85 ? 5.934 -1.715 -7.635 1.00 79.06 85 VAL A N 1
ATOM 658 C CA . VAL A 1 85 ? 6.381 -2.713 -6.647 1.00 79.06 85 VAL A CA 1
ATOM 659 C C . VAL A 1 85 ? 7.902 -2.816 -6.613 1.00 79.06 85 VAL A C 1
ATOM 661 O O . VAL A 1 85 ? 8.473 -2.828 -5.526 1.00 79.06 85 VAL A O 1
ATOM 664 N N . SER A 1 86 ? 8.570 -2.833 -7.767 1.00 74.56 86 SER A N 1
ATOM 665 C CA . SER A 1 86 ? 10.032 -2.895 -7.829 1.00 74.56 86 SER A CA 1
ATOM 666 C C . SER A 1 86 ? 10.672 -1.655 -7.205 1.00 74.56 86 SER A C 1
ATOM 668 O O . SER A 1 86 ? 11.578 -1.793 -6.388 1.00 74.56 86 SER A O 1
ATOM 670 N N . LEU A 1 87 ? 10.154 -0.454 -7.486 1.00 79.31 87 LEU A N 1
ATOM 671 C CA . LEU A 1 87 ? 10.620 0.781 -6.847 1.00 79.31 87 LEU A CA 1
ATOM 672 C C . LEU A 1 87 ? 10.306 0.825 -5.351 1.00 79.31 87 LEU A C 1
ATOM 674 O O . LEU A 1 87 ? 11.143 1.280 -4.575 1.00 79.31 87 LEU A O 1
ATOM 678 N N . LEU A 1 88 ? 9.134 0.342 -4.931 1.00 83.12 88 LEU A N 1
ATOM 679 C CA . LEU A 1 88 ? 8.772 0.279 -3.516 1.00 83.12 88 LEU A CA 1
ATOM 680 C C . LEU A 1 88 ? 9.699 -0.669 -2.750 1.00 83.12 88 LEU A C 1
ATOM 682 O O . LEU A 1 88 ? 10.159 -0.305 -1.674 1.00 83.12 88 LEU A O 1
ATOM 686 N N . LEU A 1 89 ? 10.003 -1.848 -3.299 1.00 77.56 89 LEU A N 1
ATOM 687 C CA . LEU A 1 89 ? 10.946 -2.797 -2.701 1.00 77.56 89 LEU A CA 1
ATOM 688 C C . LEU A 1 89 ? 12.352 -2.197 -2.628 1.00 77.56 89 LEU A C 1
ATOM 690 O O . LEU A 1 89 ? 12.941 -2.177 -1.553 1.00 77.56 89 LEU A O 1
ATOM 694 N N . ARG A 1 90 ? 12.841 -1.600 -3.722 1.00 75.81 90 ARG A N 1
ATOM 695 C CA . ARG A 1 90 ? 14.158 -0.938 -3.784 1.00 75.81 90 ARG A CA 1
ATOM 696 C C . ARG A 1 90 ? 14.283 0.206 -2.767 1.00 75.81 90 ARG A C 1
ATOM 698 O O . ARG A 1 90 ? 15.352 0.408 -2.203 1.00 75.81 90 ARG A O 1
ATOM 705 N N . ALA A 1 91 ? 13.200 0.953 -2.536 1.00 81.12 91 ALA A N 1
ATOM 706 C CA . ALA A 1 91 ? 13.177 2.103 -1.632 1.00 81.12 91 ALA A CA 1
ATOM 707 C C . ALA A 1 91 ? 12.919 1.736 -0.160 1.00 81.12 91 ALA A C 1
ATOM 709 O O . ALA A 1 91 ? 13.484 2.368 0.730 1.00 81.12 91 ALA A O 1
ATOM 710 N N . ALA A 1 92 ? 12.054 0.755 0.113 1.00 82.56 92 ALA A N 1
ATOM 711 C CA . ALA A 1 92 ? 11.660 0.375 1.471 1.00 82.56 92 ALA A CA 1
ATOM 712 C C . ALA A 1 92 ? 12.554 -0.717 2.072 1.00 82.56 92 ALA A C 1
ATOM 714 O O . ALA A 1 92 ? 12.739 -0.751 3.287 1.00 82.56 92 ALA A O 1
ATOM 715 N N . MET A 1 93 ? 13.085 -1.617 1.241 1.00 74.62 93 MET A N 1
ATOM 716 C CA . MET A 1 93 ? 13.888 -2.767 1.658 1.00 74.62 93 MET A CA 1
ATOM 717 C C . MET A 1 93 ? 15.008 -3.039 0.641 1.00 74.62 93 MET A C 1
ATOM 719 O O . MET A 1 93 ? 14.913 -3.991 -0.136 1.00 74.62 93 MET A O 1
ATOM 723 N N . PRO A 1 94 ? 16.088 -2.232 0.643 1.00 73.25 94 PRO A N 1
ATOM 724 C CA . PRO A 1 94 ? 17.188 -2.408 -0.305 1.00 73.25 94 PRO A CA 1
ATOM 725 C C . PRO A 1 94 ? 17.917 -3.752 -0.145 1.00 73.25 94 PRO A C 1
ATOM 727 O O . PRO A 1 94 ? 18.474 -4.260 -1.105 1.00 73.25 94 PRO A O 1
ATOM 730 N N . ASP A 1 95 ? 17.858 -4.349 1.044 1.00 76.50 95 ASP A N 1
ATOM 731 C CA . ASP A 1 95 ? 18.474 -5.642 1.376 1.00 76.50 95 ASP A CA 1
ATOM 732 C C . ASP A 1 95 ? 17.808 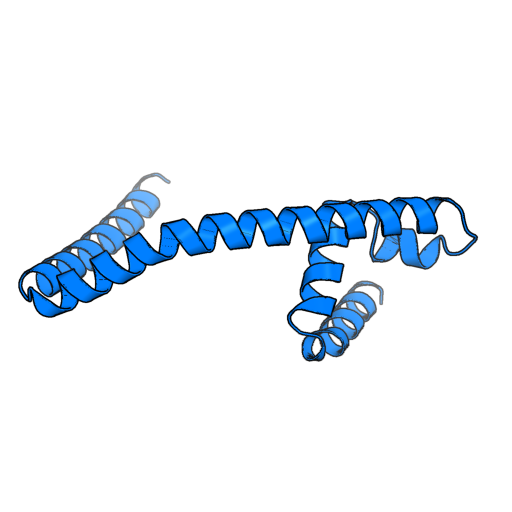-6.841 0.669 1.00 76.50 95 ASP A C 1
ATOM 734 O O . ASP A 1 95 ? 18.416 -7.886 0.480 1.00 76.50 95 ASP A O 1
ATOM 738 N N . LEU A 1 96 ? 16.549 -6.693 0.233 1.00 69.75 96 LEU A N 1
ATOM 739 C CA . LEU A 1 96 ? 15.804 -7.753 -0.460 1.00 69.75 96 LEU A CA 1
ATOM 740 C C . LEU A 1 96 ? 16.027 -7.732 -1.985 1.00 69.75 96 LEU A C 1
ATOM 742 O O . LEU A 1 96 ? 15.478 -8.558 -2.710 1.00 69.75 96 LEU A O 1
ATOM 746 N N . ILE A 1 97 ? 16.800 -6.771 -2.498 1.00 65.38 97 ILE A N 1
ATOM 747 C CA . ILE A 1 97 ? 17.068 -6.651 -3.938 1.00 65.38 97 ILE A CA 1
ATOM 748 C C . ILE A 1 97 ? 17.854 -7.864 -4.435 1.00 65.38 97 ILE A C 1
ATOM 750 O O . ILE A 1 97 ? 17.525 -8.388 -5.495 1.00 65.38 97 ILE A O 1
ATOM 754 N N . ASP A 1 98 ? 18.815 -8.342 -3.643 1.00 65.69 98 ASP A N 1
ATOM 755 C CA . ASP A 1 98 ? 19.682 -9.462 -4.017 1.00 65.69 98 ASP A CA 1
ATOM 756 C C . ASP A 1 98 ? 18.874 -10.756 -4.219 1.00 65.69 98 ASP A C 1
ATOM 758 O O . ASP A 1 98 ? 19.103 -11.499 -5.168 1.00 65.69 98 ASP A O 1
ATOM 762 N N . THR A 1 99 ? 17.842 -10.974 -3.397 1.00 62.34 99 THR A N 1
ATOM 763 C CA . THR A 1 99 ? 16.946 -12.142 -3.496 1.00 62.34 99 THR A CA 1
ATOM 764 C C . THR A 1 99 ? 15.961 -12.028 -4.655 1.00 62.34 99 THR A C 1
ATOM 766 O O . THR A 1 99 ? 15.622 -13.027 -5.280 1.00 62.34 99 THR A O 1
ATOM 769 N N . VAL A 1 100 ? 15.500 -10.815 -4.975 1.00 64.44 100 VAL A N 1
ATOM 770 C CA . VAL A 1 100 ? 14.609 -10.588 -6.124 1.00 64.44 100 VAL A CA 1
ATOM 771 C C . VAL A 1 100 ? 15.375 -10.698 -7.445 1.00 64.44 100 VAL A C 1
ATOM 773 O O . VAL A 1 100 ? 14.831 -11.223 -8.414 1.00 64.44 100 VAL A O 1
ATOM 776 N N . GLU A 1 101 ? 16.627 -10.237 -7.504 1.00 64.19 101 GLU A N 1
ATOM 777 C CA .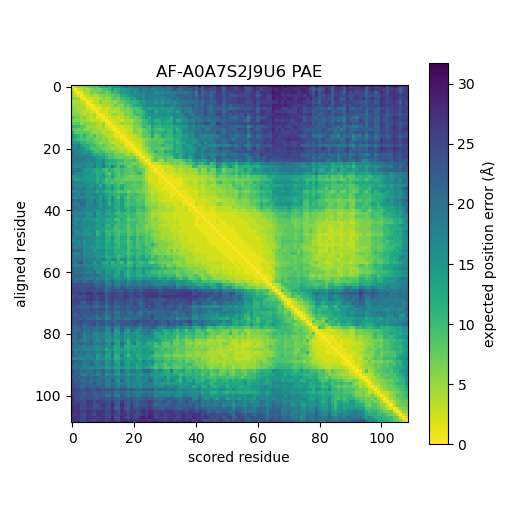 GLU A 1 101 ? 17.488 -10.426 -8.677 1.00 64.19 101 GLU A CA 1
ATOM 778 C C . GLU A 1 101 ? 17.869 -11.913 -8.863 1.00 64.19 101 GLU A C 1
ATOM 780 O O . GLU A 1 101 ? 17.877 -12.383 -10.004 1.00 64.19 101 GLU A O 1
ATOM 785 N N . GLU A 1 102 ? 18.065 -12.682 -7.780 1.00 62.81 102 GLU A N 1
ATOM 786 C CA . GLU A 1 102 ? 18.238 -14.147 -7.837 1.00 62.81 102 GLU A CA 1
ATOM 787 C C . GLU A 1 102 ? 16.973 -14.888 -8.312 1.00 62.81 102 GLU A C 1
ATOM 789 O O . GLU A 1 102 ? 17.062 -15.696 -9.240 1.00 62.81 102 GLU A O 1
ATOM 794 N N . ASP A 1 103 ? 15.789 -14.589 -7.765 1.00 59.50 103 ASP A N 1
ATOM 795 C CA . ASP A 1 103 ? 14.534 -15.261 -8.150 1.00 59.50 103 ASP A CA 1
ATOM 796 C C . ASP A 1 103 ? 14.094 -14.902 -9.583 1.00 59.50 103 ASP A C 1
ATOM 798 O O . ASP A 1 103 ? 13.626 -15.760 -10.336 1.00 59.50 103 ASP A O 1
ATOM 802 N N . MET A 1 104 ? 14.304 -13.655 -10.022 1.00 56.34 104 MET A N 1
ATOM 803 C CA . MET A 1 104 ? 14.036 -13.254 -11.412 1.00 56.34 104 MET A CA 1
ATOM 804 C C . MET A 1 104 ? 15.069 -13.811 -12.408 1.00 56.34 104 MET A C 1
ATOM 806 O O . MET A 1 104 ? 14.765 -13.970 -13.599 1.00 56.34 104 MET A O 1
ATOM 810 N N . GLY A 1 105 ? 16.283 -14.116 -11.940 1.00 52.88 105 GLY A N 1
ATOM 811 C CA . GLY A 1 105 ? 17.296 -14.854 -12.692 1.00 52.88 105 GLY A CA 1
ATOM 812 C C . GLY A 1 105 ? 16.965 -16.344 -12.827 1.00 52.88 105 GLY A C 1
ATOM 813 O O . GLY A 1 105 ? 17.188 -16.917 -13.893 1.00 52.88 105 GLY A O 1
ATOM 814 N N . ALA A 1 106 ? 16.384 -16.950 -11.788 1.00 48.50 106 ALA A N 1
ATOM 815 C CA . ALA A 1 106 ? 16.097 -18.382 -11.715 1.00 48.50 106 ALA A CA 1
ATOM 816 C C . ALA A 1 106 ? 14.853 -18.829 -12.507 1.00 48.50 106 ALA A C 1
ATOM 818 O O . ALA A 1 106 ? 14.841 -19.948 -13.011 1.00 48.50 106 ALA A O 1
ATOM 819 N N . GLU A 1 107 ? 13.834 -17.979 -12.695 1.00 47.78 107 GLU A N 1
ATOM 820 C CA . GLU A 1 107 ? 12.636 -18.335 -13.492 1.00 47.78 107 GLU A CA 1
ATOM 821 C C . GLU A 1 107 ? 12.888 -18.342 -15.022 1.00 47.78 107 GLU A C 1
ATOM 823 O O . GLU A 1 107 ? 11.981 -18.599 -15.809 1.00 47.78 107 GLU A O 1
ATOM 828 N N . ASN A 1 108 ? 14.122 -18.069 -15.469 1.00 46.69 108 ASN A N 1
ATOM 829 C CA . ASN A 1 108 ? 14.507 -18.029 -16.887 1.00 46.69 108 ASN A CA 1
ATOM 830 C C . ASN A 1 108 ? 15.657 -18.993 -17.256 1.00 46.69 108 ASN A C 1
ATOM 832 O O . ASN A 1 108 ? 16.335 -18.756 -18.261 1.00 46.69 108 ASN A O 1
ATOM 836 N N . ALA A 1 109 ? 15.887 -20.043 -16.457 1.00 39.41 109 ALA A N 1
ATOM 837 C CA . ALA A 1 109 ? 16.762 -21.171 -16.800 1.00 39.41 109 ALA A CA 1
ATOM 838 C C . ALA A 1 109 ? 15.949 -22.400 -17.236 1.00 39.41 109 ALA A C 1
ATOM 840 O O . ALA A 1 109 ? 14.935 -22.708 -16.569 1.00 39.41 109 ALA A O 1
#

Solvent-accessible surface area (backbone atoms only — not comparable to full-atom values): 6038 Å² total; per-residue (Å²): 124,68,67,65,57,51,53,52,52,51,51,51,50,50,52,50,46,50,52,52,57,47,53,76,39,66,67,56,42,50,53,52,52,49,52,56,59,50,44,60,55,51,51,55,53,50,52,54,50,50,52,54,41,45,55,51,22,51,50,52,43,57,58,39,74,76,45,96,51,58,72,57,31,65,73,51,38,73,38,67,69,47,22,29,50,53,51,47,42,53,71,76,40,58,82,54,47,65,58,51,54,49,54,65,54,56,79,73,112

Foldseek 3Di:
DVVVVVVVVVVVVVVVVVVVVVVVPVVSVVVVVVVVVVVVVVVVVVVVVLVVLLVVLVVVLVVCVPDPPPVCCVQQNVDSVSSSVLVCCCVVPVVCVVVVVVVSVVVPD

Nearest PDB structures (foldseek):
  8j7m-assembly1_D  TM=7.781E-01  e=6.944E+00  Homo sapiens

Mean predicted aligned error: 13.35 Å

Secondary structure (DSSP, 8-state):
-HHHHHHHHHHHHHHHHHHHHHTTSHHHHHHHHHHHHHHHHHHHHHHHHHHHHHHHHHHHHHHHHTSS-HHHHHHH-SSHHHHHHHHHHHHH-GGGHHHHHHHHHHTT-

Organism: NCBI:txid327968

Radius of gyration: 21.69 Å; Cα contacts (8 Å, |Δi|>4): 42; chains: 1; bounding box: 40×36×56 Å

InterPro domains:
  IPR005821 Ion transport domain [PF00520] (4-105)

pLDDT: mean 71.99, std 12.67, range [39.41, 93.31]

Sequence (109 aa):
FVTIRVLKVLRLLRMARMAKLLRTMPELLILVKGMVAAGRSVVITFILLLAIVYVFALTFVQLTAGSESKVLHDRLFSSVAHAMVSLLLRAAMPDLIDTVEEDMGAENA